Protein AF-A0A7W6NM46-F1 (afdb_monomer_lite)

Organism: NCBI:txid1572859

pLDDT: mean 85.32, std 13.11, range [49.0, 95.56]

Radius of gyration: 31.11 Å; chains: 1; bounding box: 70×21×84 Å

Sequence (95 aa):
MTIWLSEELKAVRDQLMMVASAGRSLGPMEIRSIVQNLTALVELAEVDEHELRVFRLDQAGKQGRSIVEQLAGEAMGNMMLDGEKIVRPNFGRKS

Secondary structure (DSSP, 8-state):
-PPPHHHHHHHHHHHHHHHHHTTPPPPHHHHHHHHHHHHHHHHHHHHHHHHHHHHHHHHHHHHHHHHHHHHHHHHHHHHHH-TTSS---------

Foldseek 3Di:
DDDDLVVLVVVLVVVVVVCVVVVHDDDPVRVVVSVVSVVVSVVVVVVVVVVVVVVVVVVVVVVVVVVVVVVVVVVVVVCVVPVVNDPDPCPDPDD

Structure (mmCIF, N/CA/C/O backbone):
data_AF-A0A7W6NM46-F1
#
_entry.id   AF-A0A7W6NM46-F1
#
loop_
_atom_site.group_PDB
_atom_site.id
_atom_site.type_symbol
_atom_site.label_atom_id
_atom_site.label_alt_id
_atom_site.label_comp_id
_atom_site.label_asym_id
_atom_site.label_entity_id
_atom_site.label_seq_id
_atom_site.pdbx_PDB_ins_code
_atom_site.Cartn_x
_atom_site.Cartn_y
_atom_site.Cartn_z
_atom_site.occupancy
_atom_site.B_iso_or_equiv
_atom_site.auth_seq_id
_atom_site.auth_comp_id
_atom_site.auth_asym_id
_atom_site.auth_atom_id
_atom_si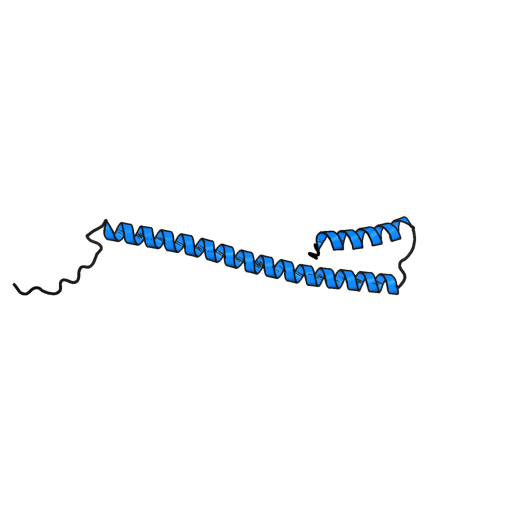te.pdbx_PDB_model_num
ATOM 1 N N . MET A 1 1 ? 10.896 -12.481 3.850 1.00 49.00 1 MET A N 1
ATOM 2 C CA . MET A 1 1 ? 11.445 -11.317 3.130 1.00 49.00 1 MET A CA 1
ATOM 3 C C . MET A 1 1 ? 10.315 -10.309 3.068 1.00 49.00 1 MET A C 1
ATOM 5 O O . MET A 1 1 ? 9.312 -10.613 2.443 1.00 49.00 1 MET A O 1
ATOM 9 N N . THR A 1 2 ? 10.401 -9.224 3.834 1.00 65.06 2 THR A N 1
ATOM 10 C CA . THR A 1 2 ? 9.375 -8.169 3.844 1.00 65.06 2 THR A CA 1
ATOM 11 C C . THR A 1 2 ? 9.719 -7.205 2.722 1.00 65.06 2 THR A C 1
ATOM 13 O O . THR A 1 2 ? 10.825 -6.673 2.717 1.00 65.06 2 THR A O 1
ATOM 16 N N . ILE A 1 3 ? 8.823 -7.049 1.754 1.00 70.94 3 ILE A N 1
ATOM 17 C CA . ILE A 1 3 ? 9.014 -6.138 0.625 1.00 70.94 3 ILE A CA 1
ATOM 18 C C . ILE A 1 3 ? 8.353 -4.819 1.005 1.00 70.94 3 ILE A C 1
ATOM 20 O O . ILE A 1 3 ? 7.166 -4.795 1.318 1.00 70.94 3 ILE A O 1
ATOM 24 N N . TRP A 1 4 ? 9.117 -3.729 1.006 1.00 85.69 4 TRP A N 1
ATOM 25 C CA . TRP A 1 4 ? 8.580 -2.401 1.275 1.00 85.69 4 TRP A CA 1
ATOM 26 C C . TRP A 1 4 ? 8.236 -1.724 -0.048 1.00 85.69 4 TRP A C 1
ATOM 28 O O . TRP A 1 4 ? 9.128 -1.456 -0.853 1.00 85.69 4 TRP A O 1
ATOM 38 N N . LEU A 1 5 ? 6.966 -1.356 -0.240 1.00 89.88 5 LEU A N 1
ATOM 39 C CA . LEU A 1 5 ? 6.494 -0.641 -1.435 1.00 89.88 5 LEU A CA 1
ATOM 40 C C . LEU A 1 5 ? 7.385 0.566 -1.787 1.00 89.88 5 LEU A C 1
ATOM 42 O O . LEU A 1 5 ? 7.703 0.816 -2.947 1.00 89.88 5 LEU A O 1
ATOM 46 N N . SER A 1 6 ? 7.837 1.301 -0.767 1.00 90.88 6 SER A N 1
ATOM 47 C CA . SER A 1 6 ? 8.705 2.468 -0.951 1.00 90.88 6 SER A CA 1
ATOM 48 C C . SER A 1 6 ? 10.119 2.135 -1.443 1.00 90.88 6 SER A C 1
ATOM 50 O O . SER A 1 6 ? 10.734 2.974 -2.098 1.00 90.88 6 SER A O 1
ATOM 52 N N . GLU A 1 7 ? 10.654 0.954 -1.132 1.00 92.31 7 GLU A N 1
ATOM 53 C CA . GLU A 1 7 ? 11.967 0.507 -1.611 1.00 92.31 7 GLU A CA 1
ATOM 54 C C . GLU A 1 7 ? 11.878 0.063 -3.069 1.00 92.31 7 GLU A C 1
ATOM 56 O O . GLU A 1 7 ? 12.694 0.484 -3.888 1.00 92.31 7 GLU A O 1
ATOM 61 N N . GLU A 1 8 ? 10.824 -0.666 -3.424 1.00 91.50 8 GLU A N 1
ATOM 62 C CA . GLU A 1 8 ? 10.587 -1.096 -4.803 1.00 91.50 8 GLU A CA 1
ATOM 63 C C . GLU A 1 8 ? 10.293 0.084 -5.740 1.00 91.50 8 GLU A C 1
ATOM 65 O O . GLU A 1 8 ? 10.840 0.172 -6.840 1.00 91.50 8 GLU A O 1
ATOM 70 N N . LEU A 1 9 ? 9.509 1.072 -5.291 1.00 93.06 9 LEU A N 1
ATOM 71 C CA . LEU A 1 9 ? 9.294 2.304 -6.058 1.00 93.06 9 LEU A CA 1
ATOM 72 C C . LEU A 1 9 ? 10.599 3.085 -6.276 1.00 93.06 9 LEU A C 1
ATOM 74 O O . LEU A 1 9 ? 10.803 3.655 -7.352 1.00 93.06 9 LEU A O 1
ATOM 78 N N . LYS A 1 10 ? 11.503 3.105 -5.285 1.00 93.94 10 LYS A N 1
ATOM 79 C CA . LYS A 1 10 ? 12.838 3.706 -5.448 1.00 93.94 10 LYS A CA 1
ATOM 80 C C . LYS A 1 10 ? 13.666 2.929 -6.465 1.00 93.94 10 LYS A C 1
ATOM 82 O O . LYS A 1 10 ? 14.287 3.564 -7.310 1.00 93.94 10 LYS A O 1
ATOM 87 N N . ALA A 1 11 ? 13.626 1.599 -6.437 1.00 91.75 11 ALA A N 1
ATOM 88 C CA . ALA A 1 11 ? 14.334 0.768 -7.405 1.00 91.75 11 ALA A CA 1
ATOM 89 C C . ALA A 1 11 ? 13.853 1.032 -8.844 1.00 91.75 11 ALA A C 1
ATOM 91 O O . ALA A 1 11 ? 14.673 1.275 -9.732 1.00 91.75 11 ALA A O 1
ATOM 92 N N . VAL A 1 12 ? 12.534 1.090 -9.069 1.00 93.06 12 VAL A N 1
ATOM 93 C CA . VAL A 1 12 ? 11.956 1.424 -10.385 1.00 93.06 12 VAL A CA 1
ATOM 94 C C . VAL A 1 12 ? 12.355 2.835 -10.827 1.00 93.06 12 VAL A C 1
ATOM 96 O O . VAL A 1 12 ? 12.753 3.039 -11.977 1.00 93.06 12 VAL A O 1
ATOM 99 N N . ARG A 1 13 ? 12.303 3.819 -9.919 1.00 94.12 13 ARG A N 1
ATOM 100 C CA . ARG A 1 13 ? 12.761 5.190 -10.191 1.00 94.12 13 ARG A CA 1
ATOM 101 C C . ARG A 1 13 ? 14.233 5.216 -10.595 1.00 94.12 13 ARG A C 1
ATOM 103 O O . ARG A 1 13 ? 14.577 5.875 -11.571 1.00 94.12 13 ARG A O 1
ATOM 110 N N . ASP A 1 14 ? 15.095 4.532 -9.853 1.00 93.94 14 ASP A N 1
ATOM 111 C CA . ASP A 1 14 ? 16.540 4.553 -10.079 1.00 93.94 14 ASP A CA 1
ATOM 112 C C . ASP A 1 14 ? 16.898 3.889 -11.412 1.00 93.94 14 ASP A C 1
ATOM 114 O O . ASP A 1 14 ? 17.731 4.407 -12.159 1.00 93.94 14 ASP A O 1
ATOM 118 N N . GLN A 1 15 ? 16.189 2.818 -11.777 1.00 89.62 15 GLN A N 1
ATOM 119 C CA . GLN A 1 15 ? 16.298 2.199 -13.094 1.00 89.62 15 GLN A CA 1
ATOM 120 C C . GLN A 1 15 ? 15.916 3.179 -14.214 1.00 89.62 15 GLN A C 1
ATOM 122 O O . GLN A 1 15 ? 16.672 3.340 -15.173 1.00 89.62 15 GLN A O 1
ATOM 127 N N . LEU A 1 16 ? 14.776 3.867 -14.090 1.00 91.50 16 LEU A N 1
ATOM 128 C CA . LEU A 1 16 ? 14.324 4.867 -15.065 1.00 91.50 16 LEU A CA 1
ATOM 129 C C . LEU A 1 16 ? 15.293 6.052 -15.177 1.00 91.50 16 LEU A C 1
ATOM 131 O O . LEU A 1 16 ? 15.609 6.493 -16.281 1.00 91.50 16 LEU A O 1
ATOM 135 N N . MET A 1 17 ? 15.805 6.539 -14.048 1.00 92.88 17 MET A N 1
ATOM 136 C CA . MET A 1 17 ? 16.790 7.621 -14.007 1.00 92.88 17 MET A CA 1
ATOM 137 C C . MET A 1 17 ? 18.101 7.222 -14.680 1.00 92.88 17 MET A C 1
ATOM 139 O O . MET A 1 17 ? 18.674 8.029 -15.405 1.00 92.88 17 MET A O 1
ATOM 143 N N . MET A 1 18 ? 18.559 5.983 -14.487 1.00 91.06 18 MET A N 1
ATOM 144 C CA . MET A 1 18 ? 19.762 5.458 -15.138 1.00 91.06 18 MET A CA 1
ATOM 145 C C . MET A 1 18 ? 19.602 5.370 -16.659 1.00 91.06 18 MET A C 1
ATOM 147 O O . MET A 1 18 ? 20.526 5.666 -17.411 1.00 91.06 18 MET A O 1
ATOM 151 N N . VAL A 1 19 ? 18.415 4.984 -17.129 1.00 90.25 19 VAL A N 1
ATOM 152 C CA . VAL A 1 19 ? 18.087 4.989 -18.560 1.00 90.25 19 VAL A CA 1
ATOM 153 C C . VAL A 1 19 ? 18.118 6.417 -19.107 1.00 90.25 19 VAL A C 1
ATOM 155 O O . VAL A 1 19 ? 18.773 6.680 -20.115 1.00 90.25 19 VAL A O 1
ATOM 158 N N . ALA A 1 20 ? 17.438 7.341 -18.426 1.00 89.31 20 ALA A N 1
ATOM 159 C CA . ALA A 1 20 ? 17.340 8.730 -18.850 1.00 89.31 20 ALA A CA 1
ATOM 160 C C . ALA A 1 20 ? 18.710 9.425 -18.874 1.00 89.31 20 ALA A C 1
ATOM 162 O O . ALA A 1 20 ? 19.034 10.110 -19.843 1.00 89.31 20 ALA A O 1
ATOM 163 N N . SER A 1 21 ? 19.542 9.215 -17.849 1.00 92.44 21 SER A N 1
ATOM 164 C CA . SER A 1 21 ? 20.880 9.812 -17.756 1.00 92.44 21 SER A CA 1
ATOM 165 C C . SER A 1 21 ? 21.852 9.265 -18.801 1.00 92.44 21 SER A C 1
ATOM 167 O O . SER A 1 21 ? 22.727 9.995 -19.259 1.00 92.44 21 SER A O 1
ATOM 169 N N . ALA A 1 22 ? 21.666 8.017 -19.237 1.00 92.00 22 ALA A N 1
ATOM 170 C CA . ALA A 1 22 ? 22.422 7.429 -20.339 1.00 92.00 22 ALA A CA 1
ATOM 171 C C . ALA A 1 22 ? 21.979 7.936 -21.727 1.00 92.00 22 ALA A C 1
ATOM 173 O O . ALA A 1 22 ? 22.568 7.536 -22.731 1.00 92.00 22 ALA A O 1
ATOM 174 N N . GLY A 1 23 ? 20.930 8.767 -21.815 1.00 88.06 23 GLY A N 1
ATOM 175 C CA . GLY A 1 23 ? 20.382 9.254 -23.084 1.00 88.06 23 GLY A CA 1
ATOM 176 C C . GLY A 1 23 ? 19.791 8.148 -23.964 1.00 88.06 23 GLY A C 1
ATOM 177 O O . GLY A 1 23 ? 19.601 8.345 -25.165 1.00 88.06 23 GLY A O 1
ATOM 178 N N . ARG A 1 24 ? 19.520 6.969 -23.389 1.00 90.75 24 ARG A N 1
ATOM 179 C CA . ARG A 1 24 ? 18.981 5.817 -24.115 1.00 90.75 24 ARG A CA 1
ATOM 180 C C . ARG A 1 24 ? 17.456 5.852 -24.091 1.00 90.75 24 ARG A C 1
ATOM 182 O O . ARG A 1 24 ? 16.847 6.217 -23.091 1.00 90.75 24 ARG A O 1
ATOM 189 N N . SER A 1 25 ? 16.832 5.423 -25.181 1.00 88.06 25 SER A N 1
ATOM 190 C CA . SER A 1 25 ? 15.388 5.173 -25.19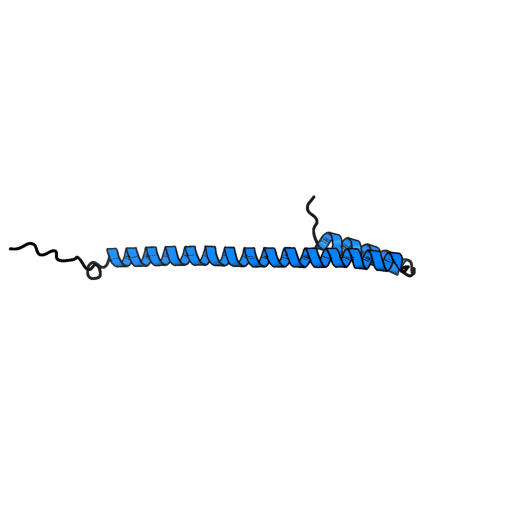5 1.00 88.06 25 SER A CA 1
ATOM 191 C C . SER A 1 25 ? 15.088 3.770 -24.673 1.00 88.06 25 SER A C 1
ATOM 193 O O . SER A 1 25 ? 15.882 2.850 -24.874 1.00 88.06 25 SER A O 1
ATOM 195 N N . LEU A 1 26 ? 13.940 3.606 -24.015 1.00 90.44 26 LEU A N 1
ATOM 196 C CA . LEU A 1 26 ? 13.449 2.292 -23.609 1.00 90.44 26 LEU A CA 1
ATOM 197 C C . LEU A 1 26 ? 12.865 1.552 -24.810 1.00 90.44 26 LEU A C 1
ATOM 199 O O . LEU A 1 26 ? 12.052 2.100 -25.557 1.00 90.44 26 LEU A O 1
ATOM 203 N N . GLY A 1 27 ? 13.237 0.285 -24.964 1.00 93.31 27 GLY A N 1
ATOM 204 C CA . GLY A 1 27 ? 12.600 -0.603 -25.926 1.00 93.31 27 GLY A CA 1
ATOM 205 C C . GLY A 1 27 ? 11.181 -1.009 -25.488 1.00 93.31 27 GLY A C 1
ATOM 206 O O . GLY A 1 27 ? 10.869 -0.997 -24.295 1.00 93.31 27 GLY A O 1
ATOM 207 N N . PRO A 1 28 ? 10.317 -1.468 -26.414 1.00 93.25 28 PRO A N 1
ATOM 208 C CA . PRO A 1 28 ? 8.952 -1.896 -26.089 1.00 93.25 28 PRO A CA 1
ATOM 209 C C . PRO A 1 28 ? 8.862 -2.992 -25.013 1.00 93.25 28 PRO A C 1
ATOM 211 O O . PRO A 1 28 ? 7.908 -3.022 -24.236 1.00 93.25 28 PRO A O 1
ATOM 214 N N . MET A 1 29 ? 9.848 -3.895 -24.951 1.00 93.88 29 MET A N 1
ATOM 215 C CA . MET A 1 29 ? 9.910 -4.939 -23.919 1.00 93.88 29 MET A CA 1
ATOM 216 C C . MET A 1 29 ? 10.258 -4.375 -22.539 1.00 93.88 29 MET A C 1
ATOM 218 O O . MET A 1 29 ? 9.654 -4.783 -21.551 1.00 93.88 29 MET A O 1
ATOM 222 N N . GLU A 1 30 ? 11.181 -3.413 -22.465 1.00 90.44 30 GLU A N 1
ATOM 223 C CA . GLU A 1 30 ? 11.551 -2.760 -21.204 1.00 90.44 30 GLU A CA 1
ATOM 224 C C . GLU A 1 30 ? 10.376 -1.952 -20.652 1.00 90.44 30 GLU A C 1
ATOM 226 O O . GLU A 1 30 ? 10.051 -2.066 -19.475 1.00 90.44 30 GLU A O 1
ATOM 231 N N . ILE A 1 31 ? 9.677 -1.212 -21.521 1.00 92.88 31 ILE A N 1
ATOM 232 C CA . ILE A 1 31 ? 8.453 -0.492 -21.150 1.00 92.88 31 ILE A CA 1
ATOM 233 C C . ILE A 1 31 ? 7.417 -1.468 -20.590 1.00 92.88 31 ILE A C 1
ATOM 235 O O . ILE A 1 31 ? 6.859 -1.223 -19.525 1.00 92.88 31 ILE A O 1
ATOM 239 N N . ARG A 1 32 ? 7.184 -2.599 -21.269 1.00 95.56 32 ARG A N 1
ATOM 240 C CA . ARG A 1 32 ? 6.236 -3.616 -20.798 1.00 95.56 32 ARG A CA 1
ATOM 241 C C . ARG A 1 32 ? 6.623 -4.165 -19.425 1.00 95.56 32 ARG A C 1
ATOM 243 O O . ARG A 1 32 ? 5.748 -4.301 -18.577 1.00 95.56 32 ARG A O 1
ATOM 250 N N . SER A 1 33 ? 7.907 -4.432 -19.197 1.00 92.62 33 SER A N 1
ATOM 251 C CA . SER A 1 33 ? 8.403 -4.905 -17.902 1.00 92.62 33 SER A CA 1
ATOM 252 C C . SER A 1 33 ? 8.203 -3.865 -16.798 1.00 92.62 33 SER A C 1
ATOM 254 O O . SER A 1 33 ? 7.777 -4.216 -15.705 1.00 92.62 33 SER A O 1
ATOM 256 N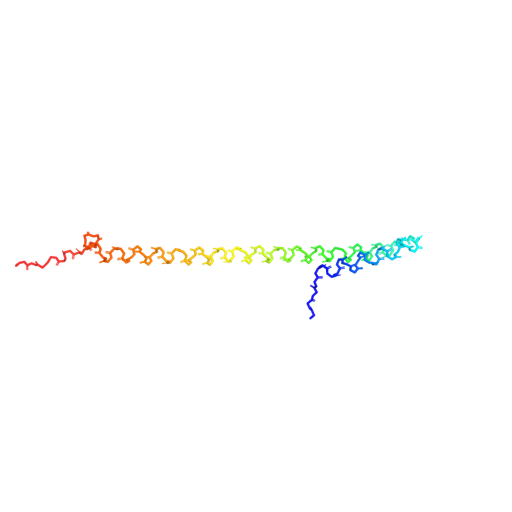 N . ILE A 1 34 ? 8.458 -2.585 -17.079 1.00 92.69 34 ILE A N 1
ATOM 257 C CA . ILE A 1 34 ? 8.259 -1.504 -16.103 1.00 92.69 34 ILE A CA 1
ATOM 258 C C . ILE A 1 34 ? 6.775 -1.345 -15.778 1.00 92.69 34 ILE A C 1
ATOM 260 O O . ILE A 1 34 ? 6.420 -1.214 -14.612 1.00 92.69 34 ILE A O 1
ATOM 264 N N . VAL A 1 35 ? 5.898 -1.414 -16.783 1.00 94.75 35 VAL A N 1
ATOM 265 C CA . VAL A 1 35 ? 4.444 -1.373 -16.575 1.00 94.75 35 VAL A CA 1
ATOM 266 C C . VAL A 1 35 ? 3.975 -2.553 -15.723 1.00 94.75 35 VAL A C 1
ATOM 268 O O . VAL A 1 35 ? 3.181 -2.351 -14.810 1.00 94.75 35 VAL A O 1
ATOM 271 N N . GLN A 1 36 ? 4.478 -3.765 -15.971 1.00 95.00 36 GLN A N 1
ATOM 272 C CA . GLN A 1 36 ? 4.159 -4.936 -15.146 1.00 95.00 36 GLN A CA 1
ATOM 273 C C . GLN A 1 36 ? 4.604 -4.746 -13.693 1.00 95.00 36 GLN A C 1
ATOM 275 O O . GLN A 1 36 ? 3.809 -4.973 -12.785 1.00 95.00 36 GLN A O 1
ATOM 280 N N . ASN A 1 37 ? 5.827 -4.256 -13.474 1.00 92.75 37 ASN A N 1
ATOM 281 C CA . ASN A 1 37 ? 6.332 -3.983 -12.129 1.00 92.75 37 ASN A CA 1
ATOM 282 C C . ASN A 1 37 ? 5.491 -2.911 -11.426 1.00 92.75 37 ASN A C 1
ATOM 284 O O . ASN A 1 37 ? 5.077 -3.104 -10.290 1.00 92.75 37 ASN A O 1
ATOM 288 N N . LEU A 1 38 ? 5.177 -1.806 -12.107 1.00 94.94 38 LEU A N 1
ATOM 289 C CA . LEU A 1 38 ? 4.322 -0.755 -11.555 1.00 94.94 38 LEU A CA 1
ATOM 290 C C . LEU A 1 38 ? 2.911 -1.261 -11.240 1.00 94.94 38 LEU A C 1
ATOM 292 O O . LEU A 1 38 ? 2.357 -0.874 -10.220 1.00 94.94 38 LEU A O 1
ATOM 296 N N . THR A 1 39 ? 2.350 -2.143 -12.071 1.00 95.38 39 THR A N 1
ATOM 297 C CA . THR A 1 39 ? 1.027 -2.742 -11.826 1.00 95.38 39 THR A CA 1
ATOM 298 C C . THR A 1 39 ? 1.042 -3.566 -10.541 1.00 95.38 39 THR A C 1
ATOM 300 O O . THR A 1 39 ? 0.204 -3.350 -9.674 1.00 95.38 39 THR A O 1
ATOM 303 N N . ALA A 1 40 ? 2.050 -4.426 -10.364 1.00 93.00 40 ALA A N 1
ATOM 304 C CA . ALA A 1 40 ? 2.203 -5.210 -9.140 1.00 93.00 40 ALA A CA 1
ATOM 305 C C . ALA A 1 40 ? 2.397 -4.325 -7.893 1.00 93.00 40 ALA A C 1
ATOM 307 O O . ALA A 1 40 ? 1.876 -4.630 -6.824 1.00 93.00 40 ALA A O 1
ATOM 308 N N . LEU A 1 41 ? 3.119 -3.204 -8.020 1.00 94.38 41 LEU A N 1
ATOM 309 C CA . LEU A 1 41 ? 3.292 -2.253 -6.918 1.00 94.38 41 LEU A CA 1
ATOM 310 C C . LEU A 1 41 ? 2.000 -1.508 -6.573 1.00 94.38 41 LEU A C 1
ATOM 312 O O . LEU A 1 41 ? 1.762 -1.234 -5.401 1.00 94.38 41 LEU A O 1
ATOM 316 N N . VAL A 1 42 ? 1.158 -1.200 -7.562 1.00 95.00 42 VAL A N 1
ATOM 317 C CA . VAL A 1 42 ? -0.172 -0.624 -7.319 1.00 95.00 42 VAL A CA 1
ATOM 318 C C . VAL A 1 42 ? -1.059 -1.625 -6.584 1.00 95.00 42 VAL A C 1
ATOM 320 O O . VAL A 1 42 ? -1.650 -1.263 -5.573 1.00 95.00 42 VAL A O 1
ATOM 323 N N . GLU A 1 43 ? -1.098 -2.882 -7.024 1.00 94.31 43 GLU A N 1
ATOM 324 C CA . GLU A 1 43 ? -1.867 -3.935 -6.346 1.00 94.31 43 GLU A CA 1
ATOM 325 C C . GLU A 1 43 ? -1.411 -4.120 -4.890 1.00 94.31 43 GLU A C 1
ATOM 327 O O . GLU A 1 43 ? -2.238 -4.215 -3.983 1.00 94.31 43 GLU A O 1
ATOM 332 N N . LEU A 1 44 ? -0.096 -4.101 -4.641 1.00 92.62 44 LEU A N 1
ATOM 333 C CA . LEU A 1 44 ? 0.449 -4.145 -3.284 1.00 92.62 44 LEU A CA 1
ATOM 334 C C . LEU A 1 44 ? 0.009 -2.929 -2.453 1.00 92.62 44 LEU A C 1
ATOM 336 O O . LEU A 1 44 ? -0.411 -3.087 -1.310 1.00 92.62 44 LEU A O 1
ATOM 340 N N . ALA A 1 45 ? 0.064 -1.725 -3.030 1.00 94.25 45 ALA A N 1
ATOM 341 C CA . ALA A 1 45 ? -0.366 -0.503 -2.357 1.00 94.25 45 ALA A CA 1
ATOM 342 C C . ALA A 1 45 ? -1.851 -0.545 -1.970 1.00 94.25 45 ALA A C 1
ATOM 344 O O . ALA A 1 45 ? -2.209 -0.160 -0.860 1.00 94.25 45 ALA A O 1
ATOM 345 N N . GLU A 1 46 ? -2.713 -1.044 -2.857 1.00 95.19 46 GLU A N 1
ATOM 346 C CA . GLU A 1 46 ? -4.147 -1.183 -2.587 1.00 95.19 46 GLU A CA 1
ATOM 347 C C . GLU A 1 46 ? -4.421 -2.143 -1.422 1.00 95.19 46 GLU A C 1
ATOM 349 O O . GLU A 1 46 ? -5.276 -1.865 -0.573 1.00 95.19 46 GLU A O 1
ATOM 354 N N . VAL A 1 47 ? -3.677 -3.251 -1.347 1.00 93.06 47 VAL A N 1
ATOM 355 C CA . VAL A 1 47 ? -3.775 -4.212 -0.240 1.00 93.06 47 VAL A CA 1
ATOM 356 C C . VAL A 1 47 ? -3.312 -3.581 1.074 1.00 93.06 47 VAL A C 1
ATOM 358 O O . VAL A 1 47 ? -4.052 -3.642 2.060 1.00 93.06 47 VAL A O 1
ATOM 361 N N . ASP A 1 48 ? -2.155 -2.917 1.082 1.00 91.94 48 ASP A N 1
ATOM 362 C CA . ASP A 1 48 ? -1.610 -2.250 2.272 1.00 91.94 48 ASP A CA 1
ATOM 363 C C . ASP A 1 48 ? -2.559 -1.152 2.789 1.00 91.94 48 ASP A C 1
ATOM 365 O O . ASP A 1 48 ? -2.816 -1.029 3.992 1.00 91.94 48 ASP A O 1
ATOM 369 N N . GLU A 1 49 ? -3.137 -0.354 1.885 1.00 93.00 49 GLU A N 1
ATOM 370 C CA . GLU A 1 49 ? -4.118 0.675 2.232 1.00 93.00 49 GLU A CA 1
ATOM 371 C C . GLU A 1 49 ? -5.411 0.079 2.799 1.00 93.00 49 GLU A C 1
ATOM 373 O O . GLU A 1 49 ? -6.002 0.640 3.735 1.00 93.00 49 GLU A O 1
ATOM 378 N N . HIS A 1 50 ? -5.864 -1.048 2.246 1.00 94.38 50 HIS A N 1
ATOM 379 C CA . HIS A 1 50 ? -7.031 -1.758 2.749 1.00 94.38 50 HIS A CA 1
ATOM 380 C C . HIS A 1 50 ? -6.781 -2.305 4.157 1.00 94.38 50 HIS A C 1
ATOM 382 O O . HIS A 1 50 ? -7.590 -2.063 5.058 1.00 94.38 50 HIS A O 1
ATOM 388 N N . GLU A 1 51 ? -5.648 -2.973 4.375 1.00 93.19 51 GLU A N 1
ATOM 389 C CA . GLU A 1 51 ? -5.266 -3.512 5.680 1.00 93.19 51 GLU A CA 1
ATOM 390 C C . GLU A 1 51 ? -5.156 -2.398 6.725 1.00 93.19 51 GLU A C 1
ATOM 392 O O . GLU A 1 51 ? -5.754 -2.484 7.802 1.00 93.19 51 GLU A O 1
ATOM 397 N N . LEU A 1 52 ? -4.487 -1.292 6.386 1.00 93.88 52 LEU A N 1
ATOM 398 C CA . LEU A 1 52 ? -4.357 -0.144 7.277 1.00 93.88 52 LEU A CA 1
ATOM 399 C C . LEU A 1 52 ? -5.722 0.451 7.645 1.00 93.88 52 LEU A C 1
ATOM 401 O O . LEU A 1 52 ? -5.940 0.860 8.791 1.00 93.88 52 LEU A O 1
ATOM 405 N N . ARG A 1 53 ? -6.659 0.510 6.693 1.00 93.38 53 ARG A N 1
ATOM 406 C CA . ARG A 1 53 ? -8.022 0.997 6.937 1.00 93.38 53 ARG A CA 1
ATOM 407 C C . ARG A 1 53 ? -8.777 0.083 7.896 1.00 93.38 53 ARG A C 1
ATOM 409 O O . ARG A 1 53 ? -9.375 0.583 8.848 1.00 93.38 53 ARG A O 1
ATOM 416 N N . VAL A 1 54 ? -8.729 -1.229 7.672 1.00 94.38 54 VAL A N 1
ATOM 417 C CA . VAL A 1 54 ? -9.359 -2.227 8.551 1.00 94.38 54 VAL A CA 1
ATOM 418 C C . VAL A 1 54 ? -8.758 -2.157 9.952 1.00 94.38 54 VAL A C 1
ATOM 420 O O . VAL A 1 54 ? -9.493 -2.087 10.936 1.00 94.38 54 VAL A O 1
ATOM 423 N N . PHE A 1 55 ? -7.432 -2.077 10.054 1.00 94.81 55 PHE A N 1
ATOM 424 C CA . PHE A 1 55 ? -6.739 -1.946 11.329 1.00 94.81 55 PHE A CA 1
ATOM 425 C C . PHE A 1 55 ? -7.158 -0.679 12.083 1.00 94.81 55 PHE A C 1
ATOM 427 O O . PHE A 1 55 ? -7.469 -0.734 13.272 1.00 94.81 55 PHE A O 1
ATOM 434 N N . ARG A 1 56 ? -7.229 0.471 11.400 1.00 92.62 56 ARG A N 1
ATOM 435 C CA . ARG A 1 56 ? -7.686 1.735 12.005 1.00 92.62 56 ARG A CA 1
ATOM 436 C C . ARG A 1 56 ? -9.127 1.652 12.507 1.00 92.62 56 ARG A C 1
ATOM 438 O O . ARG A 1 56 ? -9.415 2.172 13.583 1.00 92.62 56 ARG A O 1
ATOM 445 N N . LEU A 1 57 ? -10.014 0.990 11.764 1.00 93.94 57 LEU A N 1
ATOM 446 C CA . LEU A 1 57 ? -11.397 0.758 12.189 1.00 93.94 57 LEU A CA 1
ATOM 447 C C . LEU A 1 57 ? -11.468 -0.120 13.444 1.00 93.94 57 LEU A C 1
ATOM 449 O O . LEU A 1 57 ? -12.188 0.217 14.383 1.00 93.94 57 LEU A O 1
ATOM 453 N N . ASP A 1 58 ? -10.696 -1.207 13.499 1.00 94.56 58 ASP A N 1
ATOM 454 C CA . ASP A 1 58 ? -10.635 -2.071 14.683 1.00 94.56 58 ASP A CA 1
ATOM 455 C C . ASP A 1 58 ? -10.086 -1.326 15.912 1.00 94.56 58 ASP A C 1
ATOM 457 O O . ASP A 1 58 ? -10.664 -1.410 16.998 1.00 94.56 58 ASP A O 1
ATOM 461 N N . GLN A 1 59 ? -9.027 -0.528 15.743 1.00 93.75 59 GLN A N 1
ATOM 462 C CA . GLN A 1 59 ? -8.470 0.299 16.819 1.00 93.75 59 GLN A CA 1
ATOM 463 C C . GLN A 1 59 ? -9.486 1.317 17.347 1.00 93.75 59 GLN A C 1
ATOM 465 O O . GLN A 1 59 ? -9.667 1.428 18.561 1.00 93.75 59 GLN A O 1
ATOM 470 N N . ALA A 1 60 ? -10.204 2.008 16.457 1.00 92.50 60 ALA A N 1
ATOM 471 C CA . ALA A 1 60 ? -11.274 2.922 16.851 1.00 92.50 60 ALA A CA 1
ATOM 472 C C . ALA A 1 60 ? -12.394 2.188 17.612 1.00 92.50 60 ALA A C 1
ATOM 474 O O . ALA A 1 60 ? -12.871 2.669 18.639 1.00 92.50 60 ALA A O 1
ATOM 475 N N . GLY A 1 61 ? -12.768 0.985 17.165 1.00 91.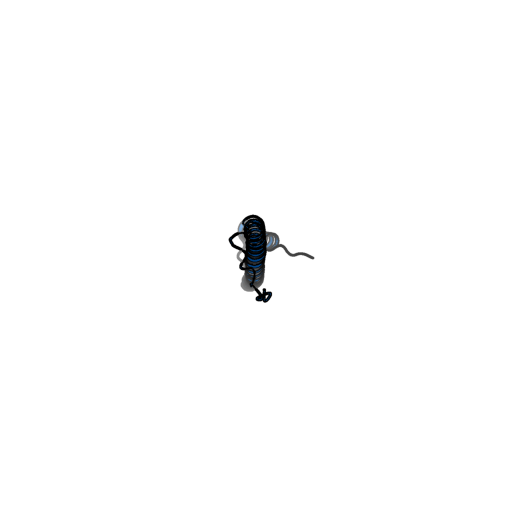88 61 GLY A N 1
ATOM 476 C CA . GLY A 1 61 ? -13.745 0.141 17.852 1.00 91.88 61 GLY A CA 1
ATOM 477 C C . GLY A 1 61 ? -13.290 -0.293 19.249 1.00 91.88 61 GLY A C 1
ATOM 478 O O . GLY A 1 61 ? -14.081 -0.258 20.191 1.00 91.88 61 GLY A O 1
ATOM 479 N N . LYS A 1 62 ? -12.017 -0.669 19.410 1.00 93.44 62 LYS A N 1
ATOM 480 C CA . LYS A 1 62 ? -11.421 -1.015 20.712 1.00 93.44 62 LYS A CA 1
ATOM 481 C C . LYS A 1 62 ? -11.434 0.172 21.673 1.00 93.44 62 LYS A C 1
ATOM 483 O O . LYS A 1 62 ? -11.860 0.016 22.815 1.00 93.44 62 LYS A O 1
ATOM 488 N N . GLN A 1 63 ? -11.034 1.352 21.201 1.00 93.12 63 GLN A N 1
ATOM 489 C CA . GLN A 1 63 ? -11.076 2.584 21.993 1.00 93.12 63 GLN A CA 1
ATOM 490 C C . GLN A 1 63 ? -12.510 2.935 22.407 1.00 93.12 63 GLN A C 1
ATOM 492 O O . GLN A 1 63 ? -12.763 3.203 23.579 1.00 93.12 63 GLN A O 1
ATOM 497 N N . GLY A 1 64 ? -13.465 2.855 21.475 1.00 89.00 64 GLY A N 1
ATOM 498 C CA . GLY A 1 64 ? -14.877 3.105 21.760 1.00 89.00 64 GLY A CA 1
ATOM 499 C C . GLY A 1 64 ? -15.447 2.154 22.814 1.00 89.00 64 GLY A C 1
ATOM 500 O O . GLY A 1 64 ? -16.087 2.609 23.760 1.00 89.00 64 GLY A O 1
ATOM 501 N N . ARG A 1 65 ? -15.172 0.846 22.703 1.00 92.62 65 ARG A N 1
ATOM 502 C CA . ARG A 1 65 ? -15.602 -0.146 23.705 1.00 92.62 65 ARG A CA 1
ATOM 503 C C . ARG A 1 65 ? -15.032 0.152 25.088 1.00 92.62 65 ARG A C 1
ATOM 505 O O . ARG A 1 65 ? -15.791 0.160 26.047 1.00 92.62 65 ARG A O 1
ATOM 512 N N . SER A 1 66 ? -13.743 0.478 25.175 1.00 93.50 66 SER A N 1
ATOM 513 C CA . SER A 1 66 ? -13.108 0.839 26.447 1.00 93.50 66 SER A CA 1
ATOM 514 C C . SER A 1 66 ? -13.771 2.052 27.107 1.00 93.50 66 SER A C 1
ATOM 516 O O . SER A 1 66 ? -13.966 2.050 28.319 1.00 93.50 66 SER A O 1
ATOM 518 N N . ILE A 1 67 ? -14.142 3.076 26.328 1.00 92.00 67 ILE A N 1
ATOM 519 C CA . ILE A 1 67 ? -14.837 4.264 26.849 1.00 92.00 67 ILE A CA 1
ATOM 520 C C . ILE A 1 67 ? -16.245 3.898 27.332 1.00 92.00 67 ILE A C 1
ATOM 522 O O . ILE A 1 67 ? -16.659 4.326 28.405 1.00 92.00 67 ILE A O 1
ATOM 526 N N . VAL A 1 68 ? -16.986 3.091 26.566 1.00 91.12 68 VAL A N 1
ATOM 527 C CA . VAL A 1 68 ? -18.332 2.640 26.956 1.00 91.12 68 VAL A CA 1
ATOM 528 C C . VAL A 1 68 ? -18.288 1.803 28.233 1.00 91.12 68 VAL A C 1
ATOM 530 O O . VAL A 1 68 ? -19.118 2.006 29.114 1.00 91.12 68 VAL A O 1
ATOM 533 N N . GLU A 1 69 ? -17.320 0.897 28.361 1.00 91.31 69 GLU A N 1
ATOM 534 C CA . GLU A 1 69 ? -17.124 0.087 29.567 1.00 91.31 69 GLU A CA 1
ATOM 535 C C . GLU A 1 69 ? -16.807 0.957 30.785 1.00 91.31 69 GLU A C 1
ATOM 537 O O . GLU A 1 69 ? -17.393 0.759 31.850 1.00 91.31 69 GLU A O 1
ATOM 542 N N . GLN A 1 70 ? -15.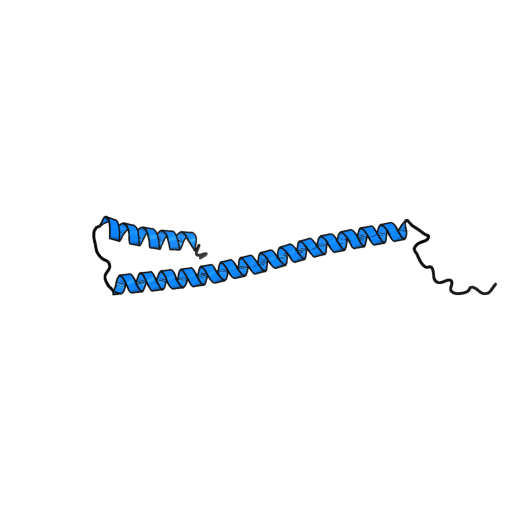947 1.966 30.618 1.00 91.50 70 GLN A N 1
ATOM 543 C CA . GLN A 1 70 ? -15.655 2.930 31.673 1.00 91.50 70 GLN A CA 1
ATOM 544 C C . GLN A 1 70 ? -16.916 3.701 32.094 1.00 91.50 70 GLN A C 1
ATOM 546 O O . GLN A 1 70 ? -17.244 3.734 33.278 1.00 91.50 70 GLN A O 1
ATOM 551 N N . LEU A 1 71 ? -17.662 4.260 31.137 1.00 90.38 71 LEU A N 1
ATOM 552 C CA . LEU A 1 71 ? -18.896 5.004 31.409 1.00 90.38 71 LEU A CA 1
ATOM 553 C C . LEU A 1 71 ? -19.970 4.129 32.065 1.00 90.38 71 LEU A C 1
ATOM 555 O O . LEU A 1 71 ? -20.667 4.583 32.970 1.00 90.38 71 LEU A O 1
ATOM 559 N N . ALA A 1 72 ? -20.106 2.873 31.637 1.00 87.88 72 ALA A N 1
ATOM 560 C CA . ALA A 1 72 ? -21.021 1.921 32.257 1.00 87.88 72 ALA A CA 1
ATOM 561 C C . ALA A 1 72 ? -20.607 1.614 33.704 1.00 87.88 72 ALA A C 1
ATOM 563 O O . ALA A 1 72 ? -21.462 1.571 34.589 1.00 87.88 72 ALA A O 1
ATOM 564 N N . GLY A 1 73 ? -19.305 1.450 33.958 1.00 89.12 73 GLY A N 1
ATOM 565 C CA . GLY A 1 73 ? -18.753 1.300 35.303 1.00 89.12 73 GLY A CA 1
ATOM 566 C C . GLY A 1 73 ? -19.038 2.510 36.195 1.00 89.12 73 GLY A C 1
ATOM 567 O O . GLY A 1 73 ? -19.535 2.350 37.308 1.00 89.12 73 GLY A O 1
ATOM 568 N N . GLU A 1 74 ? -18.796 3.721 35.693 1.00 87.06 74 GLU A N 1
ATOM 569 C CA . GLU A 1 74 ? -19.078 4.976 36.400 1.00 87.06 74 GLU A CA 1
ATOM 570 C C . GLU A 1 74 ? -20.578 5.150 36.680 1.00 87.06 74 GLU A C 1
ATOM 572 O O . GLU A 1 74 ? -20.970 5.488 37.798 1.00 87.06 74 GLU A O 1
ATOM 577 N N . ALA A 1 75 ? -21.440 4.857 35.701 1.00 82.69 75 ALA A N 1
ATOM 578 C CA . ALA A 1 75 ? -22.889 4.897 35.870 1.00 82.69 75 ALA A CA 1
ATOM 579 C C . ALA A 1 75 ? -23.372 3.889 36.924 1.00 82.69 75 ALA A C 1
ATOM 581 O O . ALA A 1 75 ? -24.171 4.254 37.786 1.00 82.69 75 ALA A O 1
ATOM 582 N N . MET A 1 76 ? -22.864 2.651 36.904 1.00 79.31 76 MET A N 1
ATOM 583 C CA . MET A 1 76 ? -23.173 1.647 37.928 1.00 79.31 76 MET A CA 1
ATOM 584 C C . MET A 1 76 ? -22.689 2.078 39.316 1.00 79.31 76 MET A C 1
ATOM 586 O O . MET A 1 76 ? -23.439 1.956 40.284 1.00 79.31 76 MET A O 1
ATOM 590 N N . GLY A 1 77 ? -21.478 2.631 39.421 1.00 81.56 77 GLY A N 1
ATOM 591 C CA . GLY A 1 77 ? -20.951 3.170 40.676 1.00 81.56 77 GLY A CA 1
ATOM 592 C C . GLY A 1 77 ? -21.833 4.289 41.234 1.00 81.56 77 GLY A C 1
ATOM 593 O O . GLY A 1 77 ? -22.231 4.247 42.397 1.00 81.56 77 GLY A O 1
ATOM 594 N N . ASN A 1 78 ? -22.230 5.236 40.383 1.00 79.31 78 ASN A N 1
ATOM 595 C CA . ASN A 1 78 ? -23.135 6.322 40.756 1.00 79.31 78 ASN A CA 1
ATOM 596 C C . ASN A 1 78 ? -24.525 5.807 41.170 1.00 79.31 78 ASN A C 1
ATOM 598 O O . ASN A 1 78 ? -25.091 6.309 42.136 1.00 79.31 78 ASN A O 1
ATOM 602 N N . MET A 1 79 ? -25.066 4.783 40.500 1.00 72.69 79 MET A N 1
ATOM 603 C CA . MET A 1 79 ? -26.326 4.141 40.907 1.00 72.69 79 MET A CA 1
ATOM 604 C C . MET A 1 79 ? -26.221 3.407 42.252 1.00 72.69 79 MET A C 1
ATOM 606 O O . MET A 1 79 ? -27.201 3.366 42.989 1.00 72.69 79 MET A O 1
ATOM 610 N N . MET A 1 80 ? -25.064 2.827 42.592 1.00 69.94 80 MET A N 1
ATOM 611 C CA . MET A 1 80 ? -24.852 2.179 43.896 1.00 69.94 80 MET A CA 1
ATOM 612 C C . MET A 1 80 ? -24.721 3.182 45.046 1.00 69.94 80 MET A C 1
ATOM 614 O O . MET A 1 80 ? -25.153 2.887 46.160 1.00 69.94 80 MET A O 1
ATOM 618 N N . LEU A 1 81 ? -24.118 4.345 44.785 1.00 73.62 81 LEU A N 1
ATOM 619 C CA . LEU A 1 81 ? -23.932 5.411 45.774 1.00 73.62 81 LEU A CA 1
ATOM 620 C C . LEU A 1 81 ? -25.226 6.201 46.033 1.00 73.62 81 LEU A C 1
ATOM 622 O O . LEU A 1 81 ? -25.443 6.670 47.149 1.00 73.62 81 LEU A O 1
ATOM 626 N N . ASP A 1 82 ? -26.097 6.309 45.029 1.00 63.62 82 ASP A N 1
ATOM 627 C CA . ASP A 1 82 ? -27.353 7.058 45.087 1.00 63.62 82 ASP A CA 1
ATOM 628 C C . ASP A 1 82 ? -28.534 6.106 45.377 1.00 63.62 82 ASP A C 1
ATOM 630 O O . ASP A 1 82 ? -29.228 5.616 44.482 1.00 63.62 82 ASP A O 1
ATOM 634 N N . GLY A 1 83 ? -28.737 5.792 46.663 1.00 57.81 83 GLY A N 1
ATOM 635 C CA . GLY A 1 83 ? -29.662 4.751 47.140 1.00 57.81 83 GLY A CA 1
ATOM 636 C C . GLY A 1 83 ? -31.142 4.925 46.759 1.00 57.81 83 GLY A C 1
ATOM 637 O O . GLY A 1 83 ? -31.899 3.959 46.860 1.00 57.81 83 GLY A O 1
ATOM 638 N N . GLU A 1 84 ? -31.550 6.109 46.289 1.00 59.22 84 GLU A N 1
ATOM 639 C CA . GLU A 1 84 ? -32.907 6.384 45.789 1.00 59.22 84 GLU A CA 1
ATOM 640 C C . GLU A 1 84 ? -33.150 5.888 44.352 1.00 59.22 84 GLU A C 1
ATOM 642 O O . GLU A 1 84 ? -34.299 5.721 43.946 1.00 59.22 84 GLU A O 1
ATOM 647 N N . LYS A 1 85 ? -32.093 5.608 43.572 1.00 55.91 85 LYS A N 1
ATOM 648 C CA . LYS A 1 85 ? -32.209 5.166 42.165 1.00 55.91 85 LYS A CA 1
ATOM 649 C C . LYS A 1 85 ? -32.252 3.648 41.996 1.00 55.91 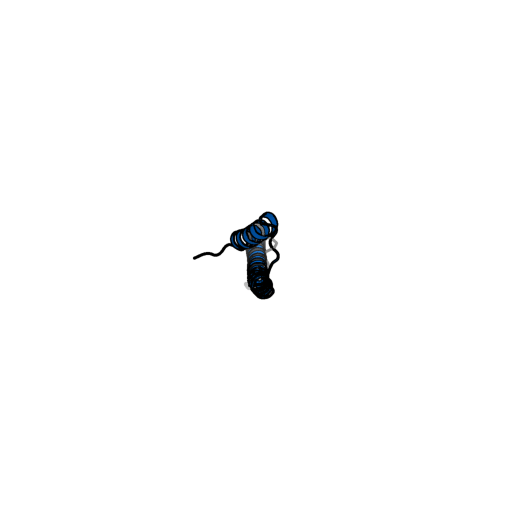85 LYS A C 1
ATOM 651 O O . LYS A 1 85 ? -32.525 3.153 40.903 1.00 55.91 85 LYS A O 1
ATOM 656 N N . ILE A 1 86 ? -32.019 2.897 43.071 1.00 60.28 86 ILE A N 1
ATOM 657 C CA . ILE A 1 86 ? -32.178 1.443 43.090 1.00 60.28 86 ILE A CA 1
ATOM 658 C C . ILE A 1 86 ? -33.640 1.139 43.411 1.00 60.28 86 ILE A C 1
ATOM 660 O O . ILE A 1 86 ? -34.058 1.188 44.569 1.00 60.28 86 ILE A O 1
ATOM 664 N N . VAL A 1 87 ? -34.422 0.771 42.393 1.00 64.06 87 VAL A N 1
ATOM 665 C CA . VAL A 1 87 ? -35.760 0.203 42.603 1.00 64.06 87 VAL A CA 1
ATOM 666 C C . VAL A 1 87 ? -35.590 -1.138 43.314 1.00 64.06 87 VAL A C 1
ATOM 668 O O . VAL A 1 87 ? -35.350 -2.167 42.686 1.00 64.06 87 VAL A O 1
ATOM 671 N N . ARG A 1 88 ? -35.682 -1.138 44.648 1.00 64.06 88 ARG A N 1
ATOM 672 C CA . ARG A 1 88 ? -35.804 -2.369 45.433 1.00 64.06 88 ARG A CA 1
ATOM 673 C C . ARG A 1 88 ? -37.236 -2.864 45.256 1.00 64.06 88 ARG A C 1
ATOM 675 O O . ARG A 1 88 ? -38.152 -2.172 45.705 1.00 64.06 88 ARG A O 1
ATOM 682 N N . PRO A 1 89 ? -37.471 -4.026 44.623 1.00 61.84 89 PRO A N 1
ATOM 683 C CA . PRO A 1 89 ? -38.814 -4.567 44.563 1.00 61.84 89 PRO A CA 1
ATOM 684 C C . PRO A 1 89 ? -39.254 -4.832 46.001 1.00 61.84 89 PRO A C 1
ATOM 686 O O . PRO A 1 89 ? -38.629 -5.614 46.722 1.00 61.84 89 PRO A O 1
ATOM 689 N N . ASN A 1 90 ? -40.301 -4.141 46.442 1.00 61.72 90 ASN A N 1
ATOM 690 C CA . ASN A 1 90 ? -40.899 -4.381 47.743 1.00 61.72 90 ASN A CA 1
ATOM 691 C C . ASN A 1 90 ? -41.718 -5.674 47.619 1.00 61.72 90 ASN A C 1
ATOM 693 O O . ASN A 1 90 ? -42.923 -5.647 47.377 1.00 61.72 90 ASN A O 1
ATOM 697 N N . PHE A 1 91 ? -41.035 -6.823 47.670 1.00 60.53 91 PHE A N 1
ATOM 698 C CA . PHE A 1 91 ? -41.668 -8.136 47.748 1.00 60.53 91 PHE A CA 1
ATOM 699 C C . PHE A 1 91 ? -42.400 -8.195 49.081 1.00 60.53 91 PHE A C 1
ATOM 701 O O . PHE A 1 91 ? -41.794 -8.541 50.093 1.00 60.53 91 PHE A O 1
ATOM 708 N N . GLY A 1 92 ? -43.661 -7.757 49.075 1.00 55.56 92 GLY A N 1
ATOM 709 C CA . GLY A 1 92 ? -44.474 -7.505 50.255 1.00 55.56 92 GLY A CA 1
ATOM 710 C C . GLY A 1 92 ? -44.243 -8.535 51.353 1.00 55.56 92 GLY A C 1
ATOM 711 O O . GLY A 1 92 ? -44.806 -9.630 51.328 1.00 55.56 92 GLY A O 1
ATOM 712 N N . ARG A 1 93 ? -43.426 -8.169 52.345 1.00 57.03 93 ARG A N 1
ATOM 713 C CA . ARG A 1 93 ? -43.473 -8.827 53.642 1.00 57.03 93 ARG A CA 1
ATOM 714 C C . ARG A 1 93 ? -44.790 -8.386 54.253 1.00 57.03 93 ARG A C 1
ATOM 716 O O . ARG A 1 93 ? -44.940 -7.231 54.639 1.00 57.03 93 ARG A O 1
ATOM 723 N N . LYS A 1 94 ? -45.758 -9.303 54.233 1.00 52.94 94 LYS A N 1
ATOM 724 C CA . LYS A 1 94 ? -46.993 -9.189 55.005 1.00 52.94 94 LYS A CA 1
ATOM 725 C C . LYS A 1 94 ? -46.610 -8.853 56.448 1.00 52.94 94 LYS A C 1
ATOM 727 O O . LYS A 1 94 ? -45.771 -9.549 57.021 1.00 52.94 94 LYS A O 1
ATOM 732 N N . SER A 1 95 ? -47.179 -7.756 56.945 1.00 50.81 95 SER A N 1
ATOM 733 C CA . SER A 1 95 ? -47.198 -7.380 58.360 1.00 50.81 95 SER A CA 1
ATOM 734 C C . SER A 1 95 ? -47.820 -8.478 59.205 1.00 50.81 95 SER A C 1
ATOM 736 O O . SER A 1 95 ? -48.834 -9.037 58.718 1.00 50.81 95 SER A O 1
#